Protein AF-A0A641N0A0-F1 (afdb_monomer_lite)

pLDDT: mean 74.04, std 18.78, range [43.59, 96.5]

Structure (mmCIF, N/CA/C/O backbone):
data_AF-A0A641N0A0-F1
#
_entry.id   AF-A0A641N0A0-F1
#
loop_
_atom_site.group_PDB
_atom_site.id
_atom_site.type_symbol
_atom_site.label_atom_id
_atom_site.label_alt_id
_atom_site.label_comp_id
_atom_site.label_asym_id
_atom_site.label_entity_id
_atom_site.label_seq_id
_atom_site.pdbx_PDB_ins_code
_atom_site.Cartn_x
_atom_site.Cartn_y
_atom_site.Cartn_z
_atom_site.occupancy
_atom_site.B_iso_or_equiv
_atom_site.auth_seq_id
_atom_site.auth_comp_id
_atom_site.auth_asym_id
_atom_site.auth_atom_id
_atom_site.pdbx_PDB_model_num
ATOM 1 N N . ARG A 1 1 ? -35.724 7.026 9.562 1.00 47.81 1 ARG A N 1
ATOM 2 C CA . ARG A 1 1 ? -34.573 6.234 9.073 1.00 47.81 1 ARG A CA 1
ATOM 3 C C . ARG A 1 1 ? -33.805 5.787 10.299 1.00 47.81 1 ARG A C 1
ATOM 5 O O . ARG A 1 1 ? -33.667 6.605 11.203 1.00 47.81 1 ARG A O 1
ATOM 12 N N . THR A 1 2 ? -33.425 4.516 10.394 1.00 43.84 2 THR A N 1
ATOM 13 C CA . THR A 1 2 ? -32.527 4.087 11.477 1.00 43.84 2 THR A CA 1
ATOM 14 C C . THR A 1 2 ? -31.130 4.653 11.220 1.00 43.84 2 THR A C 1
ATOM 16 O O . THR A 1 2 ? -30.811 5.011 10.086 1.00 43.84 2 THR A O 1
ATOM 19 N N . PHE A 1 3 ? -30.312 4.789 12.263 1.00 44.69 3 PHE A N 1
ATOM 20 C CA . PHE A 1 3 ? -28.957 5.332 12.140 1.00 44.69 3 PHE A CA 1
ATOM 21 C C . PHE A 1 3 ? -28.098 4.494 11.176 1.00 44.69 3 PHE A C 1
ATOM 23 O O . PHE A 1 3 ? -27.354 5.067 10.385 1.00 44.69 3 PHE A O 1
ATOM 30 N N . GLU A 1 4 ? -28.293 3.166 11.130 1.00 44.41 4 GLU A N 1
ATOM 31 C CA . GLU A 1 4 ? -27.611 2.304 10.153 1.00 44.41 4 GLU A CA 1
ATOM 32 C C . GLU A 1 4 ? -27.999 2.630 8.701 1.00 44.41 4 GLU A C 1
ATOM 34 O O . GLU A 1 4 ? -27.157 2.577 7.811 1.00 44.41 4 GLU A O 1
ATOM 39 N N . GLN A 1 5 ? -29.252 3.034 8.453 1.00 44.34 5 GLN A N 1
ATOM 40 C CA . GLN A 1 5 ? -29.711 3.438 7.117 1.00 44.34 5 GLN A CA 1
ATOM 41 C C . GLN A 1 5 ? -29.156 4.797 6.686 1.00 44.34 5 GLN A C 1
ATOM 43 O O . GLN A 1 5 ? -29.025 5.040 5.495 1.00 44.34 5 GLN A O 1
ATOM 48 N N . THR A 1 6 ? -28.840 5.685 7.630 1.00 48.62 6 THR A N 1
ATOM 49 C CA . THR A 1 6 ? -28.154 6.949 7.327 1.00 48.62 6 THR A CA 1
ATOM 50 C C . THR A 1 6 ? -26.680 6.707 6.992 1.00 48.62 6 THR A C 1
ATOM 52 O O . THR A 1 6 ? -26.100 7.488 6.255 1.00 48.62 6 THR A O 1
ATOM 55 N N . PHE A 1 7 ? -26.082 5.622 7.497 1.00 43.59 7 PHE A N 1
ATOM 56 C CA . PHE A 1 7 ? -24.652 5.338 7.362 1.00 43.59 7 PHE A CA 1
ATOM 57 C C . PHE A 1 7 ? -24.274 4.681 6.027 1.00 43.59 7 PHE A C 1
ATOM 59 O O . PHE A 1 7 ? -23.261 5.047 5.444 1.00 43.59 7 PHE A O 1
ATOM 66 N N . CYS A 1 8 ? -25.106 3.777 5.493 1.00 44.28 8 CYS A N 1
ATOM 67 C CA . CYS A 1 8 ? -24.893 3.204 4.153 1.00 44.28 8 CYS A CA 1
ATOM 68 C C . CYS A 1 8 ? -24.982 4.246 3.021 1.00 44.28 8 CYS A C 1
ATOM 70 O O . CYS A 1 8 ? -24.478 4.003 1.931 1.00 44.28 8 CYS A O 1
ATOM 72 N N . ASP A 1 9 ? -25.598 5.403 3.279 1.00 45.19 9 ASP A N 1
ATOM 73 C CA . ASP A 1 9 ? -25.676 6.523 2.333 1.00 45.19 9 ASP A CA 1
ATOM 74 C C . ASP A 1 9 ? -24.404 7.422 2.379 1.00 45.19 9 ASP A C 1
ATOM 76 O O . ASP A 1 9 ? -24.341 8.418 1.658 1.00 45.19 9 ASP A O 1
ATOM 80 N N . LEU A 1 10 ? -23.404 7.118 3.230 1.00 48.56 10 LEU A N 1
ATOM 81 C CA . LEU A 1 10 ? -22.263 7.997 3.566 1.00 48.56 10 LEU A CA 1
ATOM 82 C C . LEU A 1 10 ? -20.872 7.450 3.184 1.00 48.56 10 LEU A C 1
ATOM 84 O O . LEU A 1 10 ? -19.880 8.014 3.644 1.00 48.56 10 LEU A O 1
ATOM 88 N N . ASP A 1 11 ? -20.766 6.420 2.337 1.00 44.19 11 ASP A N 1
ATOM 89 C CA . ASP A 1 11 ? -19.470 5.855 1.888 1.00 44.19 11 ASP A CA 1
ATOM 90 C C . ASP A 1 11 ? -18.514 6.903 1.253 1.00 44.19 11 ASP A C 1
ATOM 92 O O . ASP A 1 11 ? -17.306 6.682 1.207 1.00 44.19 11 ASP A O 1
ATOM 96 N N . ASP A 1 12 ? -19.022 8.085 0.870 1.00 45.78 12 ASP A N 1
ATOM 97 C CA . ASP A 1 12 ? -18.259 9.223 0.324 1.00 45.78 12 ASP A CA 1
ATOM 98 C C . ASP A 1 12 ? -18.171 10.457 1.259 1.00 45.78 12 ASP A C 1
ATOM 100 O O . ASP A 1 12 ? -17.730 11.541 0.856 1.00 45.78 12 ASP A O 1
ATOM 104 N N . ALA A 1 13 ? -18.617 10.364 2.515 1.00 43.84 13 ALA A N 1
ATOM 105 C CA . ALA A 1 13 ? -18.684 11.527 3.395 1.00 43.84 13 ALA A CA 1
ATOM 106 C C . ALA A 1 13 ? -17.305 11.896 3.967 1.00 43.84 13 ALA A C 1
ATOM 108 O O . ALA A 1 13 ? -16.798 11.279 4.901 1.00 43.84 13 ALA A O 1
ATOM 109 N N . ASN A 1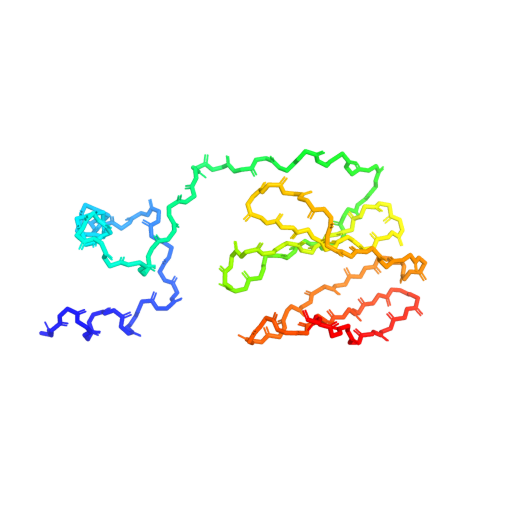 14 ? -16.719 12.987 3.466 1.00 45.50 14 ASN A N 1
ATOM 110 C CA . ASN A 1 14 ? -15.618 13.685 4.131 1.00 45.50 14 ASN A CA 1
ATOM 111 C C . ASN A 1 14 ? -16.085 14.200 5.511 1.00 45.50 14 ASN A C 1
ATOM 113 O O . ASN A 1 14 ? -16.611 15.306 5.643 1.00 45.50 14 ASN A O 1
ATOM 117 N N . PHE A 1 15 ? -15.873 13.395 6.558 1.00 48.88 15 PHE A N 1
ATOM 118 C CA . PHE A 1 15 ? -16.291 13.642 7.950 1.00 48.88 15 PHE A CA 1
ATOM 119 C C . PHE A 1 15 ? -15.741 14.934 8.578 1.00 48.88 15 PHE A C 1
ATOM 121 O O . PHE A 1 15 ? -16.207 15.350 9.637 1.00 48.88 15 PHE A O 1
ATOM 128 N N . LEU A 1 16 ? -14.784 15.591 7.922 1.00 45.59 16 LEU A N 1
ATOM 129 C CA . LEU A 1 16 ? -14.123 16.815 8.378 1.00 45.59 16 LEU A CA 1
ATOM 130 C C . LEU A 1 16 ? -15.065 18.018 8.566 1.00 45.59 16 LEU A C 1
ATOM 132 O O . LEU A 1 16 ? -14.701 18.949 9.279 1.00 45.59 16 LEU A O 1
ATOM 136 N N . TYR A 1 17 ? -16.271 17.991 7.984 1.00 46.38 17 TYR A N 1
ATOM 137 C CA . TYR A 1 17 ? -17.247 19.092 8.067 1.00 46.38 17 TYR A CA 1
ATOM 138 C C . TYR A 1 17 ? -18.646 18.656 8.521 1.00 46.38 17 TYR A C 1
ATOM 140 O O . TYR A 1 17 ? -19.617 19.393 8.364 1.00 46.38 17 TYR A O 1
ATOM 148 N N . SER A 1 18 ? -18.763 17.448 9.067 1.00 51.72 18 SER A N 1
ATOM 149 C CA . SER A 1 18 ? -20.042 16.876 9.470 1.00 51.72 18 SER A CA 1
ATOM 150 C C . SER A 1 18 ? -20.519 17.460 10.805 1.00 51.72 18 SER A C 1
ATOM 152 O O . SER A 1 18 ? -19.826 17.357 11.817 1.00 51.72 18 SER A O 1
ATOM 154 N N . GLU A 1 19 ? -21.744 17.995 10.841 1.00 54.62 19 GLU A N 1
ATOM 155 C CA . GLU A 1 19 ? -22.468 18.347 12.082 1.00 54.62 19 GLU A CA 1
ATOM 156 C C . GLU A 1 19 ? -22.656 17.140 13.028 1.00 54.62 19 GLU A C 1
ATOM 158 O O . GLU A 1 19 ? -22.994 17.295 14.200 1.00 54.62 19 GLU A O 1
ATOM 163 N N . TYR A 1 20 ? -22.376 15.929 12.538 1.00 57.41 20 TYR A N 1
ATOM 164 C CA . TYR A 1 20 ? -22.454 14.670 13.270 1.00 57.41 20 TYR A CA 1
ATOM 165 C C . TYR A 1 20 ? -21.113 14.245 13.900 1.00 57.41 20 TYR A C 1
ATOM 167 O O . TYR A 1 20 ? -21.036 13.154 14.466 1.00 57.41 20 TYR A O 1
ATOM 175 N N . LEU A 1 21 ? -20.057 15.075 13.847 1.00 62.66 21 LEU A N 1
ATOM 176 C CA . LEU A 1 21 ? -18.731 14.746 14.400 1.00 62.66 21 LEU A CA 1
ATOM 177 C C . LEU A 1 21 ? -18.788 14.343 15.884 1.00 62.66 21 LEU A C 1
ATOM 179 O O . LEU A 1 21 ? -18.161 13.363 16.277 1.00 62.66 21 LEU A O 1
ATOM 183 N N . GLU A 1 22 ? -19.575 15.040 16.708 1.00 61.78 22 GLU A N 1
ATOM 184 C CA . GLU A 1 22 ? -19.734 14.686 18.127 1.00 61.78 22 GLU A CA 1
ATOM 185 C C . GLU A 1 22 ? -20.378 13.307 18.326 1.00 61.78 22 GLU A C 1
ATOM 187 O O . GLU A 1 22 ? -19.974 12.557 19.216 1.00 61.78 22 GLU A O 1
ATOM 192 N N . GLN A 1 23 ? -21.335 12.938 17.471 1.00 61.34 23 GLN A N 1
ATOM 193 C CA . GLN A 1 23 ? -22.011 11.641 17.531 1.00 61.34 23 GLN A CA 1
ATOM 194 C C . GLN A 1 23 ? -21.060 10.515 17.103 1.00 61.34 23 GLN A C 1
ATOM 196 O O . GLN A 1 23 ? -20.986 9.486 17.771 1.00 61.34 23 GLN A O 1
ATOM 201 N N . VAL A 1 24 ? -20.258 10.733 16.056 1.00 60.88 24 VAL A N 1
ATOM 202 C CA . VAL A 1 24 ? -19.211 9.791 15.619 1.00 60.88 24 VAL A CA 1
ATOM 203 C C . VAL A 1 24 ? -18.167 9.576 16.724 1.00 60.88 24 VAL A C 1
ATOM 205 O O . VAL A 1 24 ? -17.810 8.438 17.034 1.00 60.88 24 VAL A O 1
ATOM 208 N N . LEU A 1 25 ? -17.721 10.652 17.383 1.00 59.91 25 LEU A N 1
ATOM 209 C CA . LEU A 1 25 ? -16.780 10.581 18.507 1.00 59.91 25 LEU A CA 1
ATOM 210 C C . LEU A 1 25 ? -17.365 9.855 19.730 1.00 59.91 25 LEU A C 1
ATOM 212 O O . LEU A 1 25 ? -16.630 9.152 20.425 1.00 59.91 25 LEU A O 1
ATOM 216 N N . TYR A 1 26 ? -18.664 10.009 20.002 1.00 58.34 26 TYR A N 1
ATOM 217 C CA . TYR A 1 26 ? -19.363 9.291 21.072 1.00 58.34 26 TYR A CA 1
ATOM 218 C C . TYR A 1 26 ? -19.371 7.774 20.823 1.00 58.34 26 TYR A C 1
ATOM 220 O O . TYR A 1 26 ? -18.968 7.010 21.699 1.00 58.34 26 TYR A O 1
ATOM 228 N N . PHE A 1 27 ? -19.708 7.336 19.606 1.00 53.50 27 PHE A N 1
ATOM 229 C CA . PHE A 1 27 ? -19.697 5.912 19.252 1.00 53.50 27 PHE A CA 1
ATOM 230 C C . PHE A 1 27 ? -18.289 5.297 19.230 1.00 53.50 27 PHE A C 1
ATOM 232 O O . PHE A 1 27 ? -18.123 4.145 19.632 1.00 53.50 27 PHE A O 1
ATOM 239 N N . ALA A 1 28 ? -17.262 6.057 18.833 1.00 55.56 28 ALA A N 1
ATOM 240 C CA . ALA A 1 28 ? -15.871 5.604 18.915 1.00 55.56 28 ALA A CA 1
ATOM 241 C C . ALA A 1 28 ? -15.404 5.385 20.372 1.00 55.56 28 ALA A C 1
ATOM 243 O O . ALA A 1 28 ? -14.626 4.470 20.646 1.00 55.56 28 ALA A O 1
ATOM 244 N N . LYS A 1 29 ? -15.889 6.198 21.325 1.00 54.47 29 LYS A N 1
ATOM 245 C CA . LYS A 1 29 ? -15.559 6.083 22.760 1.00 54.47 29 LYS A CA 1
ATOM 246 C C . LYS A 1 29 ? -16.210 4.882 23.449 1.00 54.47 29 LYS A C 1
ATOM 248 O O . LYS A 1 29 ? -15.633 4.366 24.400 1.00 54.47 29 LYS A O 1
ATOM 253 N N . GLU A 1 30 ? -17.352 4.409 22.955 1.00 52.50 30 GLU A N 1
ATOM 254 C CA . GLU A 1 30 ? -18.046 3.206 23.450 1.00 52.50 30 GLU A CA 1
ATOM 255 C C . GLU A 1 30 ? -17.364 1.888 23.009 1.00 52.50 30 GLU A C 1
ATOM 257 O O . GLU A 1 30 ? -17.910 0.802 23.181 1.00 52.50 30 GLU A O 1
ATOM 262 N N . GLY A 1 31 ? -16.147 1.950 22.451 1.00 45.62 31 GLY A N 1
ATOM 263 C CA . GLY A 1 31 ? -15.345 0.762 22.141 1.00 45.62 31 GLY A CA 1
ATOM 264 C C . GLY A 1 31 ? -15.732 0.057 20.841 1.00 45.62 31 GLY A C 1
ATOM 265 O O . GLY A 1 31 ? -15.177 -0.998 20.531 1.00 45.62 31 GLY A O 1
ATOM 266 N N . ASN A 1 32 ? -16.627 0.644 20.041 1.00 51.09 32 ASN A N 1
ATOM 267 C CA . ASN A 1 32 ? -16.838 0.201 18.670 1.00 51.09 32 ASN A CA 1
ATOM 268 C C . ASN A 1 32 ? -15.648 0.651 17.810 1.00 51.09 32 ASN A C 1
ATOM 270 O O . ASN A 1 32 ? -15.554 1.798 17.378 1.00 51.09 32 ASN A O 1
ATOM 274 N N . LEU A 1 33 ? -14.742 -0.301 17.571 1.00 48.91 33 LEU A N 1
ATOM 275 C CA . LEU A 1 33 ? -13.484 -0.238 16.805 1.00 48.91 33 LEU A CA 1
ATOM 276 C C . LEU A 1 33 ? -13.613 0.241 15.341 1.00 48.91 33 LEU A C 1
ATOM 278 O O . LEU A 1 33 ? -12.652 0.147 14.582 1.00 48.91 33 LEU A O 1
ATOM 282 N N . ALA A 1 34 ? -14.777 0.735 14.919 1.00 52.16 34 ALA A N 1
ATOM 283 C CA . ALA A 1 34 ? -15.065 1.111 13.539 1.00 52.16 34 ALA A CA 1
ATOM 284 C C . ALA A 1 34 ? -14.358 2.402 13.083 1.00 52.16 34 ALA A C 1
ATOM 286 O O . ALA A 1 34 ? -14.355 2.699 11.892 1.00 52.16 34 ALA A O 1
ATOM 287 N N . PHE A 1 35 ? -13.745 3.166 13.997 1.00 50.31 35 PHE A N 1
ATOM 288 C CA . PHE A 1 35 ? -13.156 4.467 13.680 1.00 50.31 35 PHE A CA 1
ATOM 289 C C . PHE A 1 35 ? -11.688 4.551 14.105 1.00 50.31 35 PHE A C 1
ATOM 291 O O . PHE A 1 35 ? -11.350 4.384 15.278 1.00 50.31 35 PHE A O 1
ATOM 298 N N . ARG A 1 36 ? -10.810 4.887 13.152 1.00 53.28 36 ARG A N 1
ATOM 299 C CA . ARG A 1 36 ? -9.440 5.339 13.424 1.00 53.28 36 ARG A CA 1
ATOM 300 C C . ARG A 1 36 ? -9.390 6.853 13.246 1.00 53.28 36 ARG A C 1
ATOM 302 O O . ARG A 1 36 ? -9.455 7.345 12.126 1.00 53.28 36 ARG A O 1
ATOM 309 N N . ILE A 1 37 ? -9.262 7.591 14.346 1.00 58.19 37 ILE A N 1
ATOM 310 C CA . ILE A 1 37 ? -9.066 9.044 14.302 1.00 58.19 37 ILE A CA 1
ATOM 311 C C . ILE A 1 37 ? -7.579 9.298 14.059 1.00 58.19 37 ILE A C 1
ATOM 313 O O . ILE A 1 37 ? -6.748 9.036 14.929 1.00 58.19 37 ILE A O 1
ATOM 317 N N . LEU A 1 38 ? -7.239 9.770 12.864 1.00 58.38 38 LEU A N 1
ATOM 318 C CA . LEU A 1 38 ? -5.893 10.237 12.547 1.00 58.38 38 LEU A CA 1
ATOM 319 C C . LEU A 1 38 ? -5.761 11.717 12.943 1.00 58.38 38 LEU A C 1
ATOM 321 O O . LEU A 1 38 ? -6.744 12.456 12.842 1.00 58.38 38 LEU A O 1
ATOM 325 N N . PRO A 1 39 ? -4.582 12.174 13.403 1.00 60.38 39 PRO A N 1
ATOM 326 C CA . PRO A 1 39 ? -4.347 13.596 13.618 1.00 60.38 39 PRO A CA 1
ATOM 327 C C . PRO A 1 39 ? -4.606 14.389 12.331 1.00 60.38 39 PRO A C 1
ATOM 329 O O . PRO A 1 39 ? -4.308 13.933 11.226 1.00 60.38 39 PRO A O 1
ATOM 332 N N . LEU A 1 40 ? -5.175 15.585 12.494 1.00 54.94 40 LEU A N 1
ATOM 333 C CA . LEU A 1 40 ? -5.429 16.512 11.398 1.00 54.94 40 LEU A CA 1
ATOM 334 C C . LEU A 1 40 ? -4.077 16.924 10.789 1.00 54.94 40 LEU A C 1
ATOM 336 O O . LEU A 1 40 ? -3.283 17.567 11.470 1.00 54.94 40 LEU A O 1
ATOM 340 N N . ASN A 1 41 ? -3.846 16.566 9.523 1.00 63.91 41 ASN A N 1
ATOM 341 C CA . ASN A 1 41 ? -2.597 16.764 8.772 1.00 63.91 41 ASN A CA 1
ATOM 342 C C . ASN A 1 41 ? -1.417 15.916 9.288 1.00 63.91 41 ASN A C 1
ATOM 344 O O . ASN A 1 41 ? -0.770 16.247 10.280 1.00 63.91 41 ASN A O 1
ATOM 348 N N . ILE A 1 42 ? -1.099 14.836 8.569 1.00 71.62 42 ILE A N 1
ATOM 349 C CA . ILE A 1 42 ? 0.121 14.044 8.778 1.00 71.62 42 ILE A CA 1
ATOM 350 C C . ILE A 1 42 ? 1.114 14.419 7.680 1.00 71.62 42 ILE A C 1
ATOM 352 O O . ILE A 1 42 ? 0.852 14.182 6.503 1.00 71.62 42 ILE A O 1
ATOM 356 N N . GLU A 1 43 ? 2.255 14.986 8.066 1.00 75.38 43 GLU A N 1
ATOM 357 C CA . GLU A 1 43 ? 3.389 15.160 7.163 1.00 75.38 43 GLU A CA 1
ATOM 358 C C . GLU A 1 43 ? 4.227 13.880 7.171 1.00 75.38 43 GLU A C 1
ATOM 360 O O . GLU A 1 43 ? 4.662 13.407 8.224 1.00 75.38 43 GLU A O 1
ATOM 365 N N . LEU A 1 44 ? 4.437 13.295 5.995 1.00 75.19 44 LEU A N 1
ATOM 366 C CA . LEU A 1 44 ? 5.299 12.129 5.864 1.00 75.19 44 LEU A CA 1
ATOM 367 C C . LEU A 1 44 ? 6.764 12.583 5.893 1.00 75.19 44 LEU A C 1
ATOM 369 O O . LEU A 1 44 ? 7.107 13.534 5.191 1.00 75.19 44 LEU A O 1
ATOM 373 N N . PRO A 1 45 ? 7.658 11.903 6.635 1.00 73.25 45 PRO A N 1
ATOM 374 C CA . PRO A 1 45 ? 9.059 12.301 6.790 1.00 73.25 45 PRO A CA 1
ATOM 375 C C . PRO A 1 45 ? 9.911 11.962 5.550 1.00 73.25 45 PRO A C 1
ATOM 377 O O . PRO A 1 45 ? 11.042 11.491 5.664 1.00 73.25 45 PRO A O 1
ATOM 380 N N . ILE A 1 46 ? 9.369 12.159 4.348 1.00 69.31 46 ILE A N 1
ATOM 381 C CA . ILE A 1 46 ? 9.969 11.748 3.081 1.00 69.31 46 ILE A CA 1
ATOM 382 C C . ILE A 1 46 ? 10.249 12.996 2.256 1.00 69.31 46 ILE A C 1
ATOM 384 O O . ILE A 1 46 ? 9.347 13.711 1.828 1.00 69.31 46 ILE A O 1
ATOM 388 N N . LYS A 1 47 ? 11.536 13.268 2.030 1.00 67.38 47 LYS A N 1
ATOM 389 C CA . LYS A 1 47 ? 11.975 14.331 1.124 1.00 67.38 47 LYS A CA 1
ATOM 390 C C . LYS A 1 47 ? 12.037 13.767 -0.290 1.00 67.38 47 LYS A C 1
ATOM 392 O O . LYS A 1 47 ? 12.930 12.984 -0.598 1.00 67.38 47 LYS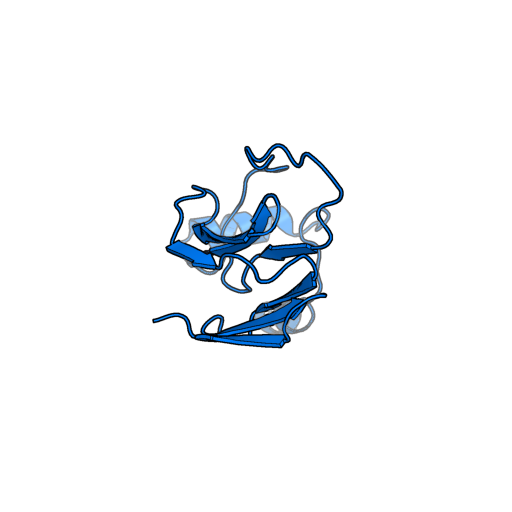 A O 1
ATOM 397 N N . HIS A 1 48 ? 11.107 14.171 -1.145 1.00 60.84 48 HIS A N 1
ATOM 398 C CA . HIS A 1 48 ? 11.132 13.801 -2.558 1.00 60.84 48 HIS A CA 1
ATOM 399 C C . HIS A 1 48 ? 12.111 14.714 -3.310 1.00 60.84 48 HIS A C 1
ATOM 401 O O . HIS A 1 48 ? 11.954 15.934 -3.283 1.00 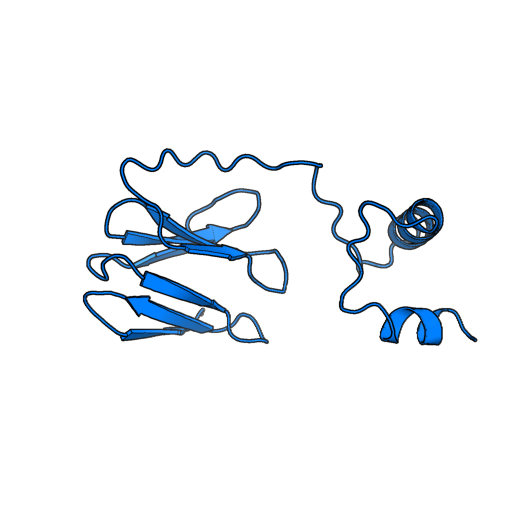60.84 48 HIS A O 1
ATOM 407 N N . GLN A 1 49 ? 13.139 14.145 -3.954 1.00 54.34 49 GLN A N 1
ATOM 408 C CA . GLN A 1 49 ? 14.128 14.935 -4.705 1.00 54.34 49 GLN A CA 1
ATOM 409 C C . GLN A 1 49 ? 13.759 15.206 -6.167 1.00 54.34 49 GLN A C 1
ATOM 411 O O . GLN A 1 49 ? 14.370 16.071 -6.778 1.00 54.34 49 GLN A O 1
ATOM 416 N N . GLN A 1 50 ? 12.727 14.575 -6.713 1.00 55.72 50 GLN A N 1
ATOM 417 C CA . GLN A 1 50 ? 12.088 14.922 -7.984 1.00 55.72 50 GLN A CA 1
ATOM 418 C C . GLN A 1 50 ? 10.709 14.248 -8.008 1.00 55.72 50 GLN A C 1
ATOM 420 O O . GLN A 1 50 ? 10.472 13.334 -7.220 1.00 55.72 50 GLN A O 1
ATOM 425 N N . GLY A 1 51 ? 9.792 14.776 -8.829 1.00 58.28 51 GLY A N 1
ATOM 426 C CA . GLY A 1 51 ? 8.344 14.528 -8.800 1.00 58.28 51 GLY A CA 1
ATOM 427 C C . GLY A 1 51 ? 7.924 13.129 -8.350 1.00 58.28 51 GLY A C 1
ATOM 428 O O . GLY A 1 51 ? 8.041 12.167 -9.102 1.00 58.28 51 GLY A O 1
ATOM 429 N N . CYS A 1 52 ? 7.386 13.041 -7.132 1.00 58.94 52 CYS A N 1
ATOM 430 C CA . CYS A 1 52 ? 6.617 11.878 -6.713 1.00 58.94 52 CYS A CA 1
ATOM 431 C C . CYS A 1 52 ? 5.384 11.807 -7.621 1.00 58.94 52 CYS A C 1
ATOM 433 O O . CYS A 1 52 ? 4.551 12.713 -7.577 1.00 58.94 52 CYS A O 1
ATOM 435 N N . LEU A 1 53 ? 5.310 10.798 -8.493 1.00 71.94 53 LEU A N 1
ATOM 436 C CA . LEU A 1 53 ? 4.164 10.654 -9.395 1.00 71.94 53 LEU A CA 1
ATOM 437 C C . LEU A 1 53 ? 2.931 10.114 -8.670 1.00 71.94 53 LEU A C 1
ATOM 439 O O . LEU A 1 53 ? 1.823 10.443 -9.085 1.00 71.94 53 LEU A O 1
ATOM 443 N N . ASP A 1 54 ? 3.110 9.322 -7.607 1.00 86.69 54 ASP A N 1
ATOM 444 C CA . ASP A 1 54 ? 1.984 8.737 -6.885 1.00 86.69 54 ASP A CA 1
ATOM 445 C C . ASP A 1 54 ? 2.327 8.332 -5.442 1.00 86.69 54 ASP A C 1
ATOM 447 O O . ASP A 1 54 ? 3.447 7.912 -5.126 1.00 86.69 54 ASP A O 1
ATOM 451 N N . ILE A 1 55 ? 1.324 8.445 -4.577 1.00 89.06 55 ILE A N 1
ATOM 452 C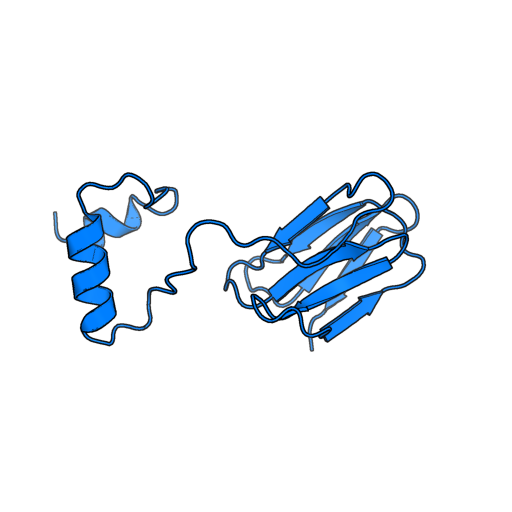 CA . ILE A 1 55 ? 1.320 7.984 -3.192 1.00 89.06 55 ILE A CA 1
ATOM 453 C C . ILE A 1 55 ? -0.082 7.494 -2.860 1.00 89.06 55 ILE A C 1
ATOM 455 O O . ILE A 1 55 ? -1.065 8.188 -3.110 1.00 89.06 55 ILE A O 1
ATOM 459 N N . GLN A 1 56 ? -0.180 6.319 -2.245 1.00 92.75 56 GLN A N 1
ATOM 460 C CA . GLN A 1 56 ? -1.469 5.723 -1.942 1.00 92.75 56 GLN A CA 1
ATOM 461 C C . GLN A 1 56 ? -1.502 5.108 -0.548 1.00 92.75 56 GLN A C 1
ATOM 463 O O . GLN A 1 56 ? -0.624 4.339 -0.161 1.00 92.75 56 GLN A O 1
ATOM 468 N N . LEU A 1 57 ? -2.556 5.429 0.195 1.00 90.94 57 LEU A N 1
ATOM 469 C CA . LEU A 1 57 ? -2.906 4.769 1.445 1.00 90.94 57 LEU A CA 1
ATOM 470 C C . LEU A 1 57 ? -3.784 3.544 1.140 1.00 90.94 57 LEU A C 1
ATOM 472 O O . LEU A 1 57 ? -4.688 3.624 0.311 1.00 90.94 57 LEU A O 1
ATOM 476 N N . SER A 1 58 ? -3.516 2.421 1.804 1.00 93.50 58 SER A N 1
ATOM 477 C CA . SER A 1 58 ? -4.391 1.233 1.776 1.00 93.50 58 SER A CA 1
ATOM 478 C C . SER A 1 58 ? -5.785 1.539 2.337 1.00 93.50 58 SER A C 1
ATOM 480 O O . SER A 1 58 ? -5.931 2.410 3.198 1.00 93.50 58 SER A O 1
ATOM 482 N N . HIS A 1 59 ? -6.804 0.790 1.914 1.00 87.19 59 HIS A N 1
ATOM 483 C CA . HIS A 1 59 ? -8.202 1.023 2.304 1.00 87.19 59 HIS A CA 1
ATOM 484 C C . HIS A 1 59 ? -8.425 0.813 3.809 1.00 87.19 59 HIS A C 1
ATOM 486 O O . HIS A 1 59 ? -9.183 1.537 4.454 1.00 87.19 59 HIS A O 1
ATOM 492 N N . ASN A 1 60 ? -7.706 -0.137 4.407 1.00 85.44 60 ASN A N 1
ATOM 493 C CA . ASN A 1 60 ? -7.705 -0.390 5.845 1.00 85.44 60 ASN A CA 1
ATOM 494 C C . ASN A 1 60 ? -6.872 0.624 6.656 1.00 85.44 60 ASN A C 1
ATOM 496 O O . ASN A 1 60 ? -6.810 0.524 7.886 1.00 85.44 60 ASN A O 1
ATOM 500 N N . ASN A 1 61 ? -6.236 1.595 5.992 1.00 85.94 61 ASN A N 1
ATOM 501 C CA . ASN A 1 61 ? -5.401 2.645 6.570 1.00 85.94 61 ASN A CA 1
ATOM 502 C C . ASN A 1 61 ? -4.177 2.147 7.360 1.00 85.94 61 ASN A C 1
ATOM 50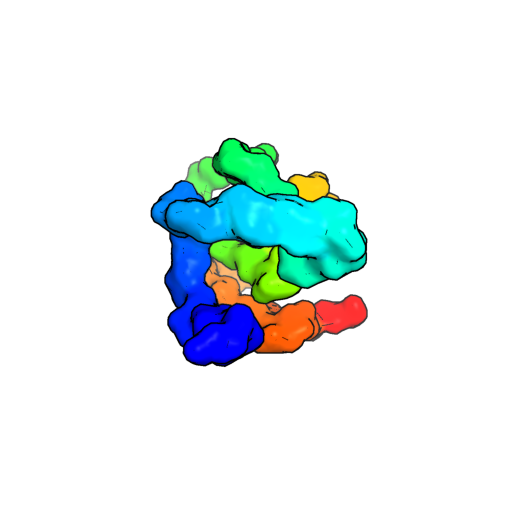4 O O . ASN A 1 61 ? -3.648 2.900 8.179 1.00 85.94 61 ASN A O 1
ATOM 508 N N . LYS A 1 62 ? -3.720 0.900 7.190 1.00 88.31 62 LYS A N 1
ATOM 509 C CA . LYS A 1 62 ? -2.568 0.339 7.931 1.00 88.31 62 LYS A CA 1
ATOM 510 C C . LYS A 1 62 ? -1.254 0.432 7.173 1.00 88.31 62 LYS A C 1
ATOM 512 O O . LYS A 1 62 ? -0.198 0.349 7.797 1.00 88.31 62 LYS A O 1
ATOM 517 N N . MET A 1 63 ? -1.318 0.597 5.859 1.00 93.69 63 MET A N 1
ATOM 518 C CA . MET A 1 63 ? -0.162 0.649 4.971 1.00 93.69 63 MET A CA 1
ATOM 519 C C . MET A 1 63 ? -0.233 1.845 4.034 1.00 93.69 63 MET A C 1
ATOM 521 O O . MET A 1 63 ? -1.325 2.279 3.662 1.00 93.69 63 MET A O 1
ATOM 525 N N . ILE A 1 64 ? 0.932 2.321 3.612 1.00 93.31 64 ILE A N 1
ATOM 526 C CA . ILE A 1 64 ? 1.091 3.348 2.589 1.00 93.31 64 ILE A CA 1
ATOM 527 C C . ILE A 1 64 ? 2.164 2.909 1.594 1.00 93.31 64 ILE A C 1
ATOM 529 O O . ILE A 1 64 ? 3.221 2.416 1.989 1.00 93.31 64 ILE A O 1
ATOM 533 N N . ALA A 1 65 ? 1.880 3.064 0.306 1.00 93.94 65 ALA A N 1
ATOM 534 C CA . ALA A 1 65 ? 2.806 2.792 -0.781 1.00 93.94 65 ALA A CA 1
ATOM 535 C C . ALA A 1 65 ? 3.160 4.105 -1.479 1.00 93.94 65 ALA A C 1
ATOM 537 O O . ALA A 1 65 ? 2.281 4.917 -1.768 1.00 93.94 65 ALA A O 1
ATOM 538 N N . LEU A 1 66 ? 4.448 4.339 -1.713 1.00 90.69 66 LEU A N 1
ATOM 539 C CA . LEU A 1 66 ? 4.935 5.603 -2.261 1.00 90.69 66 LEU A CA 1
ATOM 540 C C . LEU A 1 66 ? 6.294 5.442 -2.940 1.00 90.69 66 LEU A C 1
ATOM 542 O O . LEU A 1 66 ? 7.091 4.576 -2.569 1.00 90.69 66 LEU A O 1
ATOM 546 N N . TYR A 1 67 ? 6.582 6.318 -3.898 1.00 87.25 67 TYR A N 1
ATOM 547 C CA . TYR A 1 67 ? 7.892 6.365 -4.540 1.00 87.25 67 TYR A CA 1
ATOM 548 C C . TYR A 1 67 ? 8.892 7.205 -3.746 1.00 87.25 67 TYR A C 1
ATOM 550 O O . TYR A 1 67 ? 8.636 8.363 -3.400 1.00 87.25 67 TYR A O 1
ATOM 558 N N . GLN A 1 68 ? 10.065 6.630 -3.501 1.00 82.75 68 GLN A N 1
ATOM 559 C CA . GLN A 1 68 ? 11.235 7.342 -3.006 1.00 82.75 68 GLN A CA 1
ATOM 560 C C . GLN A 1 68 ? 12.387 7.078 -3.971 1.00 82.75 68 GLN A C 1
ATOM 562 O O . GLN A 1 68 ? 12.885 5.956 -4.034 1.00 82.75 68 GLN A O 1
ATOM 567 N N . GLU A 1 69 ? 12.796 8.118 -4.704 1.00 79.69 69 GLU A N 1
ATOM 568 C CA . GLU A 1 69 ? 13.703 7.967 -5.853 1.00 79.69 69 GLU A CA 1
ATOM 569 C C . GLU A 1 69 ? 13.117 6.928 -6.832 1.00 79.69 69 GLU A C 1
ATOM 571 O O . GLU A 1 69 ? 11.906 6.922 -7.052 1.00 79.69 69 GLU A O 1
ATOM 576 N N . ASP A 1 70 ? 13.925 6.027 -7.388 1.00 80.06 70 ASP A N 1
ATOM 577 C CA . ASP A 1 70 ? 13.477 5.045 -8.389 1.00 80.06 70 ASP A CA 1
ATOM 578 C C . ASP A 1 70 ? 12.862 3.763 -7.780 1.00 80.06 70 ASP A C 1
ATOM 580 O O . ASP A 1 70 ? 12.636 2.768 -8.486 1.00 80.06 70 ASP A O 1
ATOM 584 N N . ASN A 1 71 ? 12.588 3.778 -6.470 1.00 86.50 71 ASN A N 1
ATOM 585 C CA . ASN A 1 71 ? 12.090 2.634 -5.712 1.00 86.50 71 ASN A CA 1
ATOM 586 C C . ASN A 1 71 ? 10.670 2.891 -5.194 1.00 86.50 71 ASN A C 1
ATOM 588 O O . ASN A 1 71 ? 10.344 3.988 -4.733 1.00 86.50 71 ASN A O 1
ATOM 592 N N . LEU A 1 72 ? 9.835 1.851 -5.197 1.00 90.69 72 LEU A N 1
ATOM 593 C CA . LEU A 1 72 ? 8.569 1.854 -4.463 1.00 90.69 72 LEU A CA 1
ATOM 594 C C . LEU A 1 72 ? 8.817 1.297 -3.071 1.00 90.69 72 LEU A C 1
ATOM 596 O O . LEU A 1 72 ? 9.321 0.181 -2.920 1.00 90.69 72 LEU A O 1
ATOM 600 N N . LYS A 1 73 ? 8.402 2.055 -2.062 1.00 91.75 73 LYS A N 1
ATOM 601 C CA . LYS A 1 73 ? 8.380 1.600 -0.678 1.00 91.75 73 LYS A CA 1
ATOM 602 C C . LYS A 1 73 ? 6.952 1.345 -0.249 1.00 91.75 73 LYS A C 1
ATOM 604 O O . LYS A 1 73 ? 6.077 2.185 -0.451 1.00 91.75 73 LYS A O 1
ATOM 609 N N . LEU A 1 74 ? 6.750 0.190 0.370 1.00 94.25 74 LEU A N 1
ATOM 610 C CA . LEU A 1 74 ? 5.561 -0.120 1.138 1.00 94.25 74 LEU A CA 1
ATOM 611 C C . LEU A 1 74 ? 5.916 -0.001 2.614 1.00 94.25 74 LEU A C 1
ATOM 613 O O . LEU A 1 74 ? 6.825 -0.686 3.086 1.00 94.25 74 LEU A O 1
ATOM 617 N N . CYS A 1 75 ? 5.186 0.836 3.339 1.00 93.25 75 CYS A N 1
ATOM 618 C CA . CYS A 1 75 ? 5.415 1.073 4.755 1.00 93.25 75 CYS A CA 1
ATOM 619 C C . CYS A 1 75 ? 4.150 0.852 5.585 1.00 93.25 75 CYS A C 1
ATOM 621 O O . CYS A 1 75 ? 3.032 0.961 5.079 1.00 93.25 75 CYS A O 1
ATOM 623 N N . THR A 1 76 ? 4.318 0.616 6.886 1.00 91.62 76 THR A N 1
ATOM 624 C CA . THR A 1 76 ? 3.237 0.760 7.864 1.00 91.62 76 THR A CA 1
ATOM 625 C C . THR A 1 76 ? 2.801 2.221 7.959 1.00 91.62 76 THR A C 1
ATOM 627 O O . THR A 1 76 ? 3.578 3.142 7.711 1.00 91.62 76 THR A O 1
ATOM 630 N N . PHE A 1 77 ? 1.553 2.461 8.356 1.00 86.25 77 PHE A N 1
ATOM 631 C CA . PHE A 1 77 ? 1.007 3.804 8.519 1.00 86.25 77 PHE A CA 1
ATOM 632 C C . PHE A 1 77 ? 0.308 3.986 9.884 1.00 86.25 77 PHE A C 1
ATOM 634 O O . PHE A 1 77 ? -0.520 3.154 10.287 1.00 86.25 77 PHE A O 1
ATOM 641 N N . PRO A 1 78 ? 0.587 5.081 10.622 1.00 80.50 78 PRO A N 1
ATOM 642 C CA . PRO A 1 78 ? 1.422 6.234 10.259 1.00 80.50 78 PRO A CA 1
ATOM 643 C C . PRO A 1 78 ? 2.903 6.095 10.647 1.00 80.50 78 PRO A C 1
ATOM 645 O O . PRO A 1 78 ? 3.653 7.050 10.491 1.00 80.50 78 PRO A O 1
ATOM 648 N N . ASN A 1 79 ? 3.330 4.947 11.181 1.00 84.19 79 ASN A N 1
ATOM 649 C CA . ASN A 1 79 ? 4.677 4.798 11.748 1.00 84.19 79 ASN A CA 1
ATOM 650 C C . ASN A 1 79 ? 5.796 4.757 10.693 1.00 84.19 79 ASN A C 1
ATOM 652 O O . ASN A 1 79 ? 6.956 4.957 11.040 1.00 84.19 79 ASN A O 1
ATOM 656 N N . MET A 1 80 ? 5.457 4.528 9.421 1.00 87.19 80 MET A N 1
ATOM 657 C CA . MET A 1 80 ? 6.386 4.505 8.288 1.00 87.19 80 MET A CA 1
ATOM 658 C C . MET A 1 80 ? 7.488 3.437 8.387 1.00 87.19 80 MET A C 1
ATOM 660 O O . MET A 1 80 ? 8.562 3.606 7.811 1.00 87.19 80 MET A O 1
ATOM 664 N N . GLU A 1 81 ? 7.235 2.318 9.071 1.00 91.62 81 GLU A N 1
ATOM 665 C CA . GLU A 1 81 ? 8.161 1.177 9.076 1.00 91.62 81 GLU A CA 1
ATOM 666 C C . GLU A 1 81 ? 8.128 0.484 7.714 1.00 91.62 81 GLU A C 1
ATOM 668 O O . GLU A 1 81 ? 7.049 0.188 7.207 1.00 91.62 81 GLU A O 1
ATOM 673 N N . ILE A 1 82 ? 9.288 0.216 7.114 1.00 92.88 82 ILE A N 1
ATOM 674 C CA . ILE A 1 82 ? 9.371 -0.393 5.780 1.00 92.88 82 ILE A CA 1
ATOM 675 C C . ILE A 1 82 ? 8.968 -1.870 5.868 1.00 92.88 82 ILE A C 1
ATOM 677 O O . ILE A 1 82 ? 9.613 -2.652 6.562 1.00 92.88 82 ILE A O 1
ATOM 681 N N . LEU A 1 83 ? 7.919 -2.240 5.134 1.00 94.69 83 LEU A N 1
ATOM 682 C CA . LEU A 1 83 ? 7.438 -3.615 4.980 1.00 94.69 83 LEU A CA 1
ATOM 683 C C . LEU A 1 83 ? 8.089 -4.297 3.775 1.00 94.69 83 LEU A C 1
ATOM 685 O O . LEU A 1 83 ? 8.494 -5.452 3.856 1.00 94.69 83 LEU A O 1
ATOM 689 N N . ALA A 1 84 ? 8.197 -3.571 2.662 1.00 94.12 84 ALA A N 1
ATOM 690 C CA . ALA A 1 84 ? 8.826 -4.049 1.439 1.00 94.12 84 ALA A CA 1
ATOM 691 C C . ALA A 1 84 ? 9.406 -2.882 0.633 1.00 94.12 84 ALA A C 1
ATOM 693 O O . ALA A 1 84 ? 8.904 -1.755 0.680 1.00 94.12 84 ALA A O 1
ATOM 694 N N . GLU A 1 85 ? 10.443 -3.172 -0.148 1.00 92.88 85 GLU A N 1
ATOM 695 C CA . GLU A 1 85 ? 11.039 -2.235 -1.096 1.00 92.88 85 GLU A CA 1
ATOM 696 C C . GLU A 1 85 ? 11.220 -2.926 -2.447 1.00 92.88 85 GLU A C 1
ATOM 698 O O . GLU A 1 85 ? 11.845 -3.984 -2.545 1.00 92.88 85 GLU A O 1
ATOM 703 N N . LEU A 1 86 ? 10.646 -2.332 -3.492 1.00 91.50 86 LEU A N 1
ATOM 704 C CA . LEU A 1 86 ? 10.786 -2.795 -4.864 1.00 91.50 86 LEU A CA 1
ATOM 705 C C . LEU A 1 86 ? 11.699 -1.822 -5.603 1.00 91.50 86 LEU A C 1
ATOM 707 O O . LEU A 1 86 ? 11.325 -0.679 -5.869 1.00 91.50 86 LEU A O 1
ATOM 711 N N . SER A 1 87 ? 12.902 -2.285 -5.930 1.00 90.12 87 SER A N 1
ATOM 712 C CA . SER A 1 87 ? 13.892 -1.486 -6.649 1.00 90.12 87 SER A CA 1
ATOM 713 C C . SER A 1 87 ? 13.750 -1.610 -8.164 1.00 90.12 87 SER A C 1
ATOM 715 O O . SER A 1 87 ? 13.315 -2.643 -8.678 1.00 90.12 87 SER A O 1
ATOM 717 N N . ASN A 1 88 ? 14.199 -0.577 -8.883 1.00 84.56 88 ASN A N 1
ATOM 718 C CA . ASN A 1 88 ? 14.316 -0.571 -10.348 1.00 84.56 88 ASN A CA 1
ATOM 719 C C . ASN A 1 88 ? 12.998 -0.872 -11.089 1.00 84.56 88 ASN A C 1
ATOM 721 O O . ASN A 1 88 ? 12.958 -1.547 -12.119 1.00 84.56 88 ASN A O 1
ATOM 725 N N . ILE A 1 89 ? 11.901 -0.376 -10.535 1.00 85.56 89 ILE A N 1
ATOM 726 C CA . ILE A 1 89 ? 10.585 -0.393 -11.174 1.00 85.56 89 ILE A CA 1
ATOM 727 C C . ILE A 1 89 ? 10.281 0.945 -11.841 1.00 85.56 89 ILE A C 1
ATOM 729 O O . ILE A 1 89 ? 9.420 0.975 -12.711 1.00 85.56 89 ILE A O 1
ATOM 733 N N . GLY A 1 90 ? 11.008 2.020 -11.518 1.00 82.25 90 GLY A N 1
ATOM 734 C CA . GLY A 1 90 ? 10.753 3.358 -12.052 1.00 82.25 90 GLY A CA 1
ATOM 735 C C . GLY A 1 90 ? 9.440 3.951 -11.537 1.00 82.25 90 GLY A C 1
ATOM 736 O O . GLY A 1 90 ? 8.676 3.287 -10.843 1.00 82.25 90 GLY A O 1
ATOM 737 N N . TYR A 1 91 ? 9.170 5.209 -11.878 1.00 83.19 91 TYR A N 1
ATOM 738 C CA . TYR A 1 91 ? 7.983 5.922 -11.399 1.00 83.19 91 TYR A CA 1
ATOM 739 C C . TYR A 1 91 ? 6.708 5.471 -12.114 1.00 83.19 91 TYR A C 1
ATOM 741 O O . TYR A 1 91 ? 6.732 5.111 -13.295 1.00 83.19 91 TYR A O 1
ATOM 749 N N . GLY A 1 92 ? 5.578 5.537 -11.417 1.00 86.38 92 GLY A N 1
ATOM 750 C CA . GLY A 1 92 ? 4.305 5.081 -11.952 1.00 86.38 92 GLY A CA 1
ATOM 751 C C . GLY A 1 92 ? 3.119 5.394 -11.064 1.00 86.38 92 GLY A C 1
ATOM 752 O O . GLY A 1 92 ? 3.241 6.146 -10.102 1.00 86.38 92 GLY A O 1
ATOM 753 N N . ASN A 1 93 ? 1.999 4.752 -11.376 1.00 90.88 93 ASN A N 1
ATOM 754 C CA . ASN A 1 93 ? 0.797 4.755 -10.560 1.00 90.88 93 ASN A CA 1
ATOM 755 C C . ASN A 1 93 ? 0.720 3.518 -9.667 1.00 90.88 93 ASN A C 1
ATOM 757 O O . ASN A 1 93 ? 1.211 2.442 -10.031 1.00 90.88 93 ASN A O 1
ATOM 761 N N . ILE A 1 94 ? 0.090 3.692 -8.510 1.00 93.75 94 ILE A N 1
ATOM 762 C CA . ILE A 1 94 ? -0.086 2.665 -7.486 1.00 93.75 94 ILE A CA 1
ATOM 763 C C . ILE A 1 94 ? -1.587 2.458 -7.270 1.00 93.75 94 ILE A C 1
ATOM 765 O O . ILE A 1 94 ? -2.358 3.415 -7.234 1.00 93.75 94 ILE A O 1
ATOM 769 N N . SER A 1 95 ? -2.016 1.203 -7.153 1.00 95.88 95 SER A N 1
ATOM 770 C CA . SER A 1 95 ? -3.383 0.861 -6.764 1.00 95.88 95 SER A CA 1
ATOM 771 C C . SER A 1 95 ? -3.391 -0.339 -5.818 1.00 95.88 95 SER A C 1
ATOM 773 O O . SER A 1 95 ? -3.016 -1.441 -6.215 1.00 95.88 95 SER A O 1
ATOM 775 N N . PHE A 1 96 ? -3.828 -0.156 -4.572 1.00 96.50 96 PHE A N 1
ATOM 776 C CA . PHE A 1 96 ? -4.195 -1.276 -3.707 1.00 96.50 96 PHE A CA 1
ATOM 777 C C . PHE A 1 96 ? -5.436 -1.987 -4.256 1.00 96.50 96 PHE A C 1
ATOM 779 O O . PHE A 1 96 ? -6.403 -1.361 -4.689 1.00 96.50 96 PHE A O 1
ATOM 786 N N . SER A 1 97 ? -5.416 -3.313 -4.198 1.00 96.31 97 SER A N 1
ATOM 787 C CA . SER A 1 97 ? -6.614 -4.139 -4.361 1.00 96.31 97 SER A CA 1
ATOM 788 C C . SER A 1 97 ? -7.649 -3.833 -3.263 1.00 96.31 97 SER A C 1
ATOM 790 O O . SER A 1 97 ? -7.268 -3.412 -2.168 1.00 96.31 97 SER A O 1
ATOM 792 N N . PRO A 1 98 ? -8.954 -4.067 -3.506 1.00 93.00 98 PRO A N 1
ATOM 793 C CA . PRO A 1 98 ? -10.007 -3.745 -2.536 1.00 93.00 98 PRO A CA 1
ATOM 794 C C . PRO A 1 98 ? -9.883 -4.454 -1.182 1.00 93.00 98 PRO A C 1
ATOM 796 O O . PRO A 1 98 ? -10.442 -3.984 -0.197 1.00 93.00 98 PRO A O 1
ATOM 799 N N . ASP A 1 99 ? -9.193 -5.597 -1.125 1.00 94.12 99 ASP A N 1
ATOM 800 C CA . ASP A 1 99 ? -8.962 -6.343 0.114 1.00 94.12 99 ASP A CA 1
ATOM 801 C C . ASP A 1 99 ? -7.586 -6.070 0.747 1.00 94.12 99 ASP A C 1
ATOM 803 O O . ASP A 1 99 ? -7.224 -6.729 1.724 1.00 94.12 99 ASP A O 1
ATOM 807 N N . ASP A 1 100 ? -6.839 -5.102 0.206 1.00 94.69 100 ASP A N 1
ATOM 808 C CA . ASP A 1 100 ? -5.489 -4.712 0.613 1.00 94.69 100 ASP A CA 1
ATOM 809 C C . ASP A 1 100 ? -4.482 -5.878 0.666 1.00 94.69 100 ASP A C 1
ATOM 811 O O . ASP A 1 100 ? -3.554 -5.840 1.476 1.00 94.69 100 ASP A O 1
ATOM 815 N N . LYS A 1 101 ? -4.636 -6.918 -0.169 1.00 95.56 101 LYS A N 1
ATOM 816 C CA . LYS A 1 101 ? -3.674 -8.043 -0.249 1.00 95.56 101 LYS A CA 1
ATOM 817 C C . LYS A 1 101 ? -2.723 -7.971 -1.433 1.00 95.56 101 LYS A C 1
ATOM 819 O O . LYS A 1 101 ? -1.748 -8.710 -1.504 1.00 95.56 101 LYS A O 1
ATOM 824 N N . GLU A 1 102 ? -3.006 -7.101 -2.383 1.00 96.38 102 GLU A N 1
ATOM 825 C CA . GLU A 1 102 ? -2.209 -6.913 -3.589 1.00 96.38 102 GLU A CA 1
ATOM 826 C C . GLU A 1 102 ? -2.063 -5.429 -3.918 1.00 96.38 102 GLU A C 1
ATOM 828 O O . GLU A 1 102 ? -2.951 -4.624 -3.619 1.00 96.38 102 GLU A O 1
ATOM 833 N N . ILE A 1 103 ? -0.959 -5.092 -4.581 1.00 95.75 103 ILE A N 1
ATOM 834 C CA . ILE A 1 103 ? -0.663 -3.762 -5.107 1.00 95.75 103 ILE A CA 1
ATOM 835 C C . ILE A 1 103 ? -0.421 -3.886 -6.609 1.00 95.75 103 ILE A C 1
ATOM 837 O O . ILE A 1 103 ? 0.510 -4.565 -7.043 1.00 95.75 103 ILE A O 1
ATOM 841 N N . LEU A 1 104 ? -1.246 -3.218 -7.407 1.00 95.56 104 LEU A N 1
ATOM 842 C CA . LEU A 1 104 ? -1.011 -3.002 -8.825 1.00 95.56 104 LEU A CA 1
ATOM 843 C C . LEU A 1 104 ? -0.097 -1.788 -9.005 1.00 95.56 104 LEU A C 1
ATOM 845 O O . LEU A 1 104 ? -0.355 -0.706 -8.483 1.00 95.56 104 LEU A O 1
ATOM 849 N N . ILE A 1 105 ? 0.959 -1.978 -9.782 1.00 93.12 105 ILE A N 1
ATOM 850 C CA . ILE A 1 105 ? 1.967 -0.974 -10.090 1.00 93.12 105 ILE A CA 1
ATOM 851 C C . ILE A 1 105 ? 2.006 -0.834 -11.606 1.00 9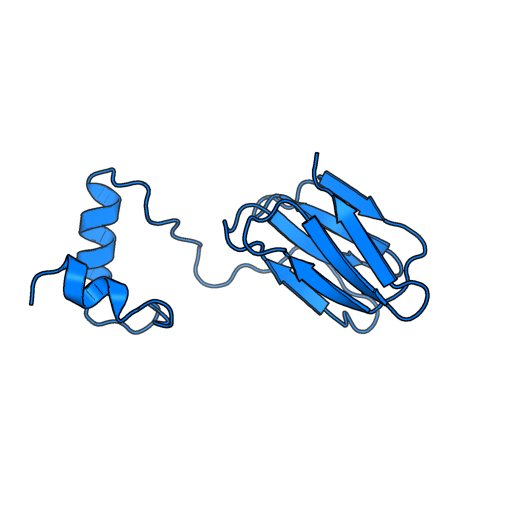3.12 105 ILE A C 1
ATOM 853 O O . ILE A 1 105 ? 2.274 -1.805 -12.316 1.00 93.12 105 ILE A O 1
ATOM 857 N N . ALA A 1 106 ? 1.747 0.370 -12.103 1.00 91.56 106 ALA A N 1
ATOM 858 C CA . ALA A 1 106 ? 1.855 0.708 -13.516 1.00 91.56 106 ALA A CA 1
ATOM 859 C C . ALA A 1 106 ? 2.934 1.779 -13.682 1.00 91.56 106 ALA A C 1
ATOM 861 O O . ALA A 1 106 ? 2.663 2.962 -13.489 1.00 91.56 106 ALA A O 1
ATOM 862 N N . SER A 1 107 ? 4.162 1.365 -13.997 1.00 88.00 107 SER A N 1
ATOM 863 C CA . SER A 1 107 ? 5.317 2.262 -14.080 1.00 88.00 107 SER A CA 1
ATOM 864 C C . SER A 1 107 ? 5.897 2.398 -15.485 1.00 88.00 107 SER A C 1
ATOM 866 O O . SER A 1 107 ? 5.516 1.690 -16.419 1.00 88.00 107 SER A O 1
ATOM 868 N N . THR A 1 108 ? 6.859 3.311 -15.623 1.00 85.56 108 THR A N 1
ATOM 869 C CA . THR A 1 108 ? 7.597 3.552 -16.869 1.00 85.56 108 THR A CA 1
ATOM 870 C C . THR A 1 108 ? 8.489 2.387 -17.298 1.00 85.56 108 THR A C 1
ATOM 872 O O . THR A 1 108 ? 8.791 2.277 -18.485 1.00 85.56 108 THR A O 1
ATOM 875 N N . ILE A 1 109 ? 8.906 1.516 -16.369 1.00 86.31 109 ILE A N 1
ATOM 876 C CA . ILE A 1 109 ? 9.760 0.356 -16.671 1.00 86.31 109 ILE A CA 1
ATOM 877 C C . ILE A 1 109 ? 8.930 -0.928 -16.759 1.00 86.31 109 ILE A C 1
ATOM 879 O O . ILE A 1 109 ? 9.119 -1.718 -17.686 1.00 86.31 109 ILE A O 1
ATOM 883 N N . LYS A 1 110 ? 8.033 -1.179 -15.793 1.00 82.88 110 LYS A N 1
ATOM 884 C CA . LYS A 1 110 ? 7.327 -2.461 -15.680 1.00 82.88 110 LYS A CA 1
ATOM 885 C C . LYS A 1 110 ? 5.972 -2.338 -14.978 1.00 82.88 110 LYS A C 1
ATOM 887 O O . LYS A 1 110 ? 5.874 -1.846 -13.863 1.00 82.88 110 LYS A O 1
ATOM 892 N N . GLY A 1 111 ? 4.943 -2.935 -15.582 1.00 89.31 111 GLY A N 1
ATOM 893 C CA . GLY A 1 111 ? 3.693 -3.251 -14.888 1.00 89.31 111 GLY A CA 1
ATOM 894 C C . GLY A 1 111 ? 3.836 -4.499 -14.006 1.00 89.31 111 GLY A C 1
ATOM 895 O O . GLY A 1 111 ? 4.340 -5.527 -14.470 1.00 89.31 111 GLY A O 1
ATOM 896 N N . LEU A 1 112 ? 3.406 -4.432 -12.747 1.00 91.75 112 LEU A N 1
ATOM 897 C CA . LEU A 1 112 ? 3.516 -5.534 -11.787 1.00 91.75 112 LEU A CA 1
ATOM 898 C C . LEU A 1 112 ? 2.302 -5.578 -10.852 1.00 91.75 112 LEU A C 1
ATOM 900 O O . LEU A 1 112 ? 1.836 -4.542 -10.400 1.00 91.75 112 LEU A O 1
ATOM 904 N N . ILE A 1 113 ? 1.840 -6.784 -10.516 1.00 94.56 113 ILE A N 1
ATOM 905 C CA . ILE A 1 113 ? 0.988 -7.019 -9.344 1.00 94.56 113 ILE A CA 1
ATOM 906 C C . ILE A 1 113 ? 1.878 -7.631 -8.265 1.00 94.56 113 ILE A C 1
ATOM 908 O O . ILE A 1 113 ? 2.455 -8.702 -8.471 1.00 94.56 113 ILE A O 1
ATOM 912 N N . TYR A 1 114 ? 2.026 -6.934 -7.145 1.00 94.06 114 TYR A N 1
ATOM 913 C CA . TYR A 1 114 ? 2.773 -7.388 -5.979 1.00 94.06 114 TYR A CA 1
ATOM 914 C C . TYR A 1 114 ? 1.803 -7.937 -4.933 1.00 94.06 114 TYR A C 1
ATOM 916 O O . TYR A 1 114 ? 0.863 -7.244 -4.552 1.00 94.06 114 TYR A O 1
ATOM 924 N N . LYS A 1 115 ? 2.016 -9.175 -4.481 1.00 95.31 115 LYS A N 1
ATOM 925 C CA . LYS A 1 115 ? 1.200 -9.804 -3.435 1.00 95.31 115 LYS A CA 1
ATOM 926 C C . LYS A 1 115 ? 1.817 -9.540 -2.069 1.00 95.31 115 LYS A C 1
ATOM 928 O O . LYS A 1 115 ? 3.020 -9.718 -1.904 1.00 95.31 115 LYS A O 1
ATOM 933 N N . LEU A 1 116 ? 0.985 -9.130 -1.125 1.00 90.25 116 LEU A N 1
ATOM 934 C CA . LEU A 1 116 ? 1.332 -8.925 0.273 1.00 90.25 116 LEU A CA 1
ATOM 935 C C . LEU A 1 116 ? 1.168 -10.269 0.988 1.00 90.25 116 LEU A C 1
ATOM 937 O O . LEU A 1 116 ? 0.081 -10.850 0.951 1.00 90.25 116 LEU A O 1
ATOM 941 N N . GLU A 1 117 ? 2.271 -10.794 1.527 1.00 74.88 117 GLU A N 1
ATOM 942 C CA . GLU A 1 117 ? 2.288 -12.040 2.313 1.00 74.88 117 GLU A CA 1
ATOM 943 C C . GLU A 1 117 ? 1.569 -11.889 3.661 1.00 74.88 117 GLU A C 1
ATOM 945 O O . GLU A 1 117 ? 1.662 -10.801 4.277 1.00 74.88 117 GLU A O 1
#

Foldseek 3Di:
DPPVVVVVVCPPPPLPPDPCVVVVVVVVVVVPPPDDDDPDDDDQPADAPDDFPDKDAAPVRQWIWTDHPQKIFIAGPPVRHTPDIGHPQGHFYWDADNVNQWIFTDHPRDTDIGGHD

Secondary structure (DSSP, 8-state):
--HHHHHTT-TT--GGG-TTHHHHHHHHHTT-TT-----SSPPPS---SS----EEE-TTSSEEEEEETTEEEEEETTT--EEEEE-S--SEEEEE-TTSSEEEEEESS-EEEEEP-

Sequence (117 aa):
RTFEQTFCDLDDANFLYSEYLEQVLYFAKEGNLAFRILPLNIELPIKHQQGCLDIQLSHNNKMIALYQEDNLKLCTFPNMEILAELSNIGYGNISFSPDDKEILIASTIKGLIYKLE

Radius of gyration: 17.3 Å; chains: 1; bounding box: 49×31×40 Å

Organism: NCBI:txid291644